Protein AF-A0AAV8SCB6-F1 (afdb_monomer)

Mean predicted aligned error: 8.66 Å

Sequence (128 aa):
MSLCNEINQLGDLSSSSPEREAWEVFGRIDALINNAGCENPLDLSEEEWNNVLRTNLTRSSLVSKYVCTRVINAKIGRSVNNISSISSLNRGQLPGGVTYASSKVGLNTMTKVIISFDMILYQFNCFD

InterPro domains:
  IPR002347 Short-chain dehydrogenase/reductase SDR [PF00106] (22-113)
  IPR002347 Short-chain dehydrogenase/reductase SDR [PR00080] (27-38)
  IPR002347 Short-chain dehydrogenase/reductase SDR [PR00080] (78-86)
  IPR002347 Short-chain dehydrogenase/reductase SDR [PR00080] (100-119)
  IPR002347 Short-chain dehydrogenase/reductase SDR [PR00081] (27-38)
  IPR002347 Short-chain dehydrogenase/reductase SDR [PR00081] (72-88)
  IPR002347 Short-chain dehydrogenase/reductase SDR [PR00081] (100-119)
  IPR036291 NAD(P)-binding domain superfamily [SSF51735] (20-113)

pLDDT: mean 73.49, std 14.09, range [26.36, 91.06]

Secondary structure (DSSP, 8-state):
---EE-GGGS--TTSS-HHHHHHHHH-S-SEEEE-------SS--HHHHHHHHIIIIIHHHHHHHHHHHHHHHHT---EEEE---GGGSTT---TT-HHHHHHHHHHHHHHHHS--HHHHTTT-EEE-

Organism: NCBI:txid1862640

Structure (mmCIF, N/CA/C/O backbone):
data_AF-A0AAV8SCB6-F1
#
_entry.id   AF-A0AAV8SCB6-F1
#
loop_
_atom_site.group_PDB
_atom_site.id
_atom_site.type_symbol
_atom_site.label_atom_id
_atom_site.label_alt_id
_atom_site.label_comp_id
_atom_site.label_asym_id
_atom_site.label_entity_id
_atom_site.label_seq_id
_atom_site.pdbx_PDB_ins_code
_atom_site.Cartn_x
_atom_site.Cartn_y
_atom_site.Cartn_z
_atom_site.occupancy
_atom_site.B_iso_or_equiv
_atom_site.auth_seq_id
_atom_site.auth_comp_id
_atom_site.auth_asym_id
_atom_site.auth_atom_id
_atom_site.pdbx_PDB_model_num
ATOM 1 N N . MET A 1 1 ? -20.466 -14.422 8.457 1.00 26.36 1 MET A N 1
ATOM 2 C CA . MET A 1 1 ? -20.225 -14.495 7.001 1.00 26.36 1 MET A CA 1
ATOM 3 C C . MET A 1 1 ? -19.575 -13.177 6.610 1.00 26.36 1 MET A C 1
ATOM 5 O O . MET A 1 1 ? -20.270 -12.182 6.483 1.00 26.36 1 MET A O 1
ATOM 9 N N . SER A 1 2 ? -18.241 -13.135 6.636 1.00 30.27 2 SER A N 1
ATOM 10 C CA . SER A 1 2 ? -17.447 -11.916 6.430 1.00 30.27 2 SER A CA 1
ATOM 11 C C . SER A 1 2 ? -17.401 -11.609 4.936 1.00 30.27 2 SER A C 1
ATOM 13 O O . SER A 1 2 ? -16.885 -12.433 4.184 1.00 30.27 2 SER A O 1
ATOM 15 N N . LEU A 1 3 ? -17.945 -10.469 4.503 1.00 33.50 3 LEU A N 1
ATOM 16 C CA . LE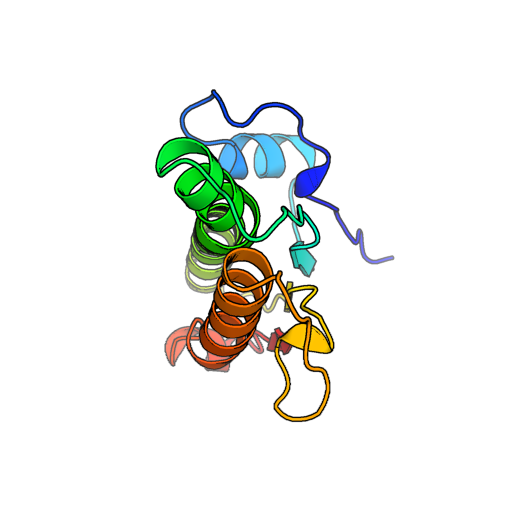U A 1 3 ? -17.688 -9.956 3.156 1.00 33.50 3 LEU A CA 1
ATOM 17 C C . LEU A 1 3 ? -16.201 -9.560 3.089 1.00 33.50 3 LEU A C 1
ATOM 19 O O . LEU A 1 3 ? -15.808 -8.499 3.572 1.00 33.50 3 LEU A O 1
ATOM 23 N N . CYS A 1 4 ? -15.359 -10.433 2.535 1.00 38.62 4 CYS A N 1
ATOM 24 C CA . CYS A 1 4 ? -14.058 -10.030 2.009 1.00 38.62 4 CYS A CA 1
ATOM 25 C C . CYS A 1 4 ? -14.328 -9.244 0.722 1.00 38.62 4 CYS A C 1
ATOM 27 O O . CYS A 1 4 ? -14.630 -9.848 -0.302 1.00 38.62 4 CYS A O 1
ATOM 29 N N . ASN A 1 5 ? -14.279 -7.913 0.781 1.00 44.47 5 ASN A N 1
ATOM 30 C CA . ASN A 1 5 ? -14.539 -7.074 -0.387 1.00 44.47 5 ASN A CA 1
ATOM 31 C C . ASN A 1 5 ? -13.219 -6.650 -1.033 1.00 44.47 5 ASN A C 1
ATOM 33 O O . ASN A 1 5 ? -12.404 -5.949 -0.431 1.00 44.47 5 ASN A O 1
ATOM 37 N N . GLU A 1 6 ? -13.014 -7.073 -2.279 1.00 44.78 6 GLU A N 1
ATOM 38 C CA . GLU A 1 6 ? -11.914 -6.620 -3.125 1.00 44.78 6 GLU A CA 1
ATOM 39 C C . GLU A 1 6 ? -12.232 -5.222 -3.674 1.00 44.78 6 GLU A C 1
ATOM 41 O O .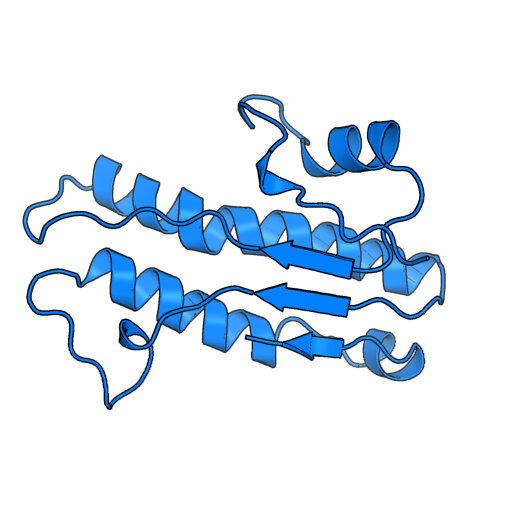 GLU A 1 6 ? -12.879 -5.069 -4.707 1.00 44.78 6 GLU A O 1
ATOM 46 N N . ILE A 1 7 ? -11.756 -4.173 -2.999 1.00 49.00 7 ILE A N 1
ATOM 47 C CA . ILE A 1 7 ? -11.962 -2.777 -3.440 1.00 49.00 7 ILE A CA 1
ATOM 48 C C . ILE A 1 7 ? -11.290 -2.496 -4.801 1.00 49.00 7 ILE A C 1
ATOM 50 O O . ILE A 1 7 ? -11.670 -1.572 -5.511 1.00 49.00 7 ILE A O 1
ATOM 54 N N . ASN A 1 8 ? -10.339 -3.336 -5.219 1.00 48.19 8 ASN A N 1
ATOM 55 C CA . ASN A 1 8 ? -9.611 -3.185 -6.480 1.00 48.19 8 ASN A CA 1
ATOM 56 C C . ASN A 1 8 ? -10.405 -3.590 -7.740 1.00 48.19 8 ASN A C 1
ATOM 58 O O . ASN A 1 8 ? -9.895 -3.395 -8.840 1.00 48.19 8 ASN A O 1
ATOM 62 N N . GLN A 1 9 ? -11.626 -4.131 -7.606 1.00 39.19 9 GLN A N 1
ATOM 63 C CA . GLN A 1 9 ? -12.521 -4.393 -8.748 1.00 39.19 9 GLN A CA 1
ATOM 64 C C . GLN A 1 9 ? -13.396 -3.188 -9.130 1.00 39.19 9 GLN A C 1
ATOM 66 O O . GLN A 1 9 ? -14.093 -3.232 -10.144 1.00 39.19 9 GLN A O 1
ATOM 71 N N . LEU A 1 10 ? -13.357 -2.098 -8.357 1.00 43.25 10 LEU A N 1
ATOM 72 C CA . LEU A 1 10 ? -13.993 -0.843 -8.747 1.00 43.25 10 LEU A CA 1
ATOM 73 C C . LEU A 1 10 ? -13.090 -0.157 -9.770 1.00 43.25 10 LEU A C 1
ATOM 75 O O . LEU A 1 10 ? -12.078 0.464 -9.443 1.00 43.25 10 LEU A O 1
ATOM 79 N N . GLY A 1 11 ? -13.418 -0.421 -11.032 1.00 37.31 11 GLY A N 1
ATOM 80 C CA . GLY A 1 11 ? -12.720 0.073 -12.204 1.00 37.31 11 GLY A CA 1
ATOM 81 C C . GLY A 1 11 ? -12.589 1.595 -12.221 1.00 37.31 11 GLY A C 1
ATOM 82 O O . GLY A 1 11 ? -13.462 2.319 -11.766 1.00 37.31 11 GLY A O 1
ATOM 83 N N . ASP A 1 12 ? -11.462 2.027 -12.781 1.00 43.12 12 ASP A N 1
ATOM 84 C CA . ASP A 1 12 ? -11.096 3.401 -13.126 1.00 43.12 12 ASP A CA 1
ATOM 85 C C . ASP A 1 12 ? -11.196 4.461 -12.008 1.00 43.12 12 ASP A C 1
ATOM 87 O O . ASP A 1 12 ? -12.120 5.261 -11.934 1.00 43.12 12 ASP A O 1
ATOM 91 N N . LEU A 1 13 ? -10.149 4.544 -11.175 1.00 47.53 13 LEU A N 1
ATOM 92 C CA . LEU A 1 13 ? -9.955 5.624 -10.190 1.00 47.53 13 LEU A CA 1
ATOM 93 C C . LEU A 1 13 ? -9.580 6.983 -10.829 1.00 47.53 13 LEU A C 1
ATOM 95 O O . LEU A 1 13 ? -8.773 7.728 -10.271 1.00 47.53 13 LEU A O 1
ATOM 99 N N . SER A 1 14 ? -10.101 7.292 -12.017 1.00 46.50 14 SER A N 1
ATOM 100 C CA . SER A 1 14 ? -10.041 8.636 -12.599 1.00 46.50 14 SER A CA 1
ATOM 101 C C . SER A 1 14 ? -10.981 9.612 -11.866 1.00 46.50 14 SER A C 1
ATOM 103 O O . SER A 1 14 ? -10.824 10.829 -11.996 1.00 46.50 14 SER A O 1
ATOM 105 N N . SER A 1 15 ? -11.902 9.105 -11.029 1.00 50.59 15 SER A N 1
ATOM 106 C CA . SER A 1 15 ? -12.677 9.897 -10.071 1.00 50.59 15 SER A CA 1
ATOM 107 C C . SER A 1 15 ? -11.842 10.250 -8.830 1.00 50.59 15 SER A C 1
ATOM 109 O O . SER A 1 15 ? -10.973 9.507 -8.378 1.00 50.59 15 SER A O 1
ATOM 111 N N . SER A 1 16 ? -12.074 11.431 -8.260 1.00 54.03 16 SER A N 1
ATOM 112 C CA . SER A 1 16 ? -11.243 12.026 -7.205 1.00 54.03 16 SER A CA 1
ATOM 113 C C . SER A 1 16 ? -11.357 11.368 -5.817 1.00 54.03 16 SER A C 1
ATOM 115 O O . SER A 1 16 ? -10.686 11.827 -4.890 1.00 54.03 16 SER A O 1
ATOM 117 N N . SER A 1 17 ? -12.187 10.328 -5.638 1.00 60.53 17 SER A N 1
ATOM 118 C CA . SER A 1 17 ? -12.379 9.656 -4.337 1.00 60.53 17 SER A CA 1
ATOM 119 C C . SER A 1 17 ? -12.995 8.244 -4.432 1.00 60.53 17 SER A C 1
ATOM 121 O O . SER A 1 17 ? -14.088 8.006 -3.906 1.00 60.53 17 SER A O 1
ATOM 123 N N . PRO A 1 18 ? -12.334 7.280 -5.076 1.00 60.72 18 PRO A N 1
ATOM 124 C CA . PRO A 1 18 ? -12.878 5.935 -5.282 1.00 60.72 18 PRO A CA 1
ATOM 125 C C . PRO A 1 18 ? -13.079 5.120 -3.997 1.00 60.72 18 PRO A C 1
ATOM 127 O O . PRO A 1 18 ? -13.937 4.243 -3.920 1.00 60.72 18 PRO A O 1
ATOM 130 N N . GLU A 1 19 ? -12.328 5.426 -2.940 1.00 63.31 19 GLU A N 1
ATOM 131 C CA . GLU A 1 19 ? -12.533 4.849 -1.615 1.00 63.31 19 GLU A CA 1
ATOM 132 C C . GLU A 1 19 ? -13.898 5.222 -1.009 1.00 63.31 19 GLU A C 1
ATOM 134 O O . GLU A 1 19 ? -14.433 4.471 -0.189 1.00 63.31 19 GLU A O 1
ATOM 139 N N . ARG A 1 20 ? -14.484 6.362 -1.414 1.00 65.75 20 ARG A N 1
ATOM 140 C CA . ARG A 1 20 ? -15.850 6.739 -1.023 1.00 65.75 20 ARG A CA 1
ATOM 141 C C . ARG A 1 20 ? -16.885 5.934 -1.791 1.00 65.75 20 ARG A C 1
ATOM 143 O O . ARG A 1 20 ? -17.781 5.393 -1.154 1.00 65.75 20 ARG A O 1
ATOM 150 N N . GLU A 1 21 ? -16.732 5.819 -3.107 1.00 67.69 21 GLU A N 1
ATOM 151 C CA . GLU A 1 21 ? -17.638 5.031 -3.955 1.00 67.69 21 GLU A CA 1
ATOM 152 C C . GLU A 1 21 ? -17.679 3.567 -3.500 1.00 67.69 21 GLU A C 1
ATOM 154 O O . GLU A 1 21 ? -18.751 2.994 -3.319 1.00 67.69 21 GLU A O 1
ATOM 159 N N . ALA A 1 22 ? -16.518 2.985 -3.179 1.00 64.31 22 ALA A N 1
ATOM 160 C CA . ALA A 1 22 ? -16.444 1.642 -2.614 1.00 64.31 22 ALA A CA 1
ATOM 161 C C . ALA A 1 22 ? -17.276 1.488 -1.338 1.00 64.31 22 ALA A C 1
ATOM 163 O O . ALA A 1 22 ? -17.946 0.479 -1.135 1.00 64.31 22 ALA A O 1
ATOM 164 N N . TRP A 1 23 ? -17.263 2.495 -0.473 1.00 65.25 23 TRP A N 1
ATOM 165 C CA . TRP A 1 23 ? -18.041 2.467 0.757 1.00 65.25 23 TRP A CA 1
ATOM 166 C C . TRP A 1 23 ? -19.544 2.626 0.510 1.00 65.25 23 TRP A C 1
ATOM 168 O O . TRP A 1 23 ? -20.343 2.011 1.212 1.00 65.25 23 TRP A O 1
ATOM 178 N N . GLU A 1 24 ? -19.942 3.435 -0.470 1.00 68.62 24 GLU A N 1
ATOM 179 C CA . GLU A 1 24 ? -21.349 3.571 -0.863 1.00 68.62 24 GLU A CA 1
ATOM 180 C C . GLU A 1 24 ? -21.911 2.249 -1.394 1.00 68.62 24 GLU A C 1
ATOM 182 O O . GLU A 1 24 ? -23.041 1.889 -1.070 1.00 68.62 24 GLU A O 1
ATOM 187 N N . VAL A 1 25 ? -21.096 1.490 -2.129 1.00 67.62 25 VAL A N 1
ATOM 188 C CA . VAL A 1 25 ? -21.478 0.183 -2.677 1.00 67.62 25 VAL A CA 1
ATOM 189 C C . VAL A 1 25 ? -21.471 -0.912 -1.609 1.00 67.62 25 VAL A C 1
ATOM 191 O O . VAL A 1 25 ? -22.422 -1.683 -1.495 1.00 67.62 25 VAL A O 1
ATOM 194 N N . PHE A 1 26 ? -20.398 -1.007 -0.822 1.00 64.62 26 PHE A N 1
ATOM 195 C CA . PHE A 1 26 ? -20.177 -2.142 0.078 1.00 64.62 26 PHE A CA 1
ATOM 196 C C . PHE A 1 26 ? -20.682 -1.916 1.507 1.00 64.62 26 PHE A C 1
ATOM 198 O O . PHE A 1 26 ? -20.771 -2.866 2.289 1.00 64.62 26 PHE A O 1
ATOM 205 N N . GLY A 1 27 ? -21.008 -0.678 1.880 1.00 71.38 27 GLY A N 1
ATOM 206 C CA . GLY A 1 27 ? -21.403 -0.331 3.237 1.00 71.38 27 GLY A CA 1
ATOM 207 C C . GLY A 1 27 ? -20.282 -0.638 4.229 1.00 71.38 27 GLY A C 1
ATOM 208 O O . GLY A 1 27 ? -19.219 -0.029 4.195 1.00 71.38 27 GLY A O 1
ATOM 209 N N . ARG A 1 28 ? -20.507 -1.580 5.149 1.00 71.81 28 ARG A N 1
ATOM 210 C CA . ARG A 1 28 ? -19.521 -1.942 6.178 1.00 71.81 28 ARG A CA 1
ATOM 211 C C . ARG A 1 28 ? -18.410 -2.817 5.591 1.00 71.81 28 ARG A C 1
ATOM 213 O O . ARG A 1 28 ? -18.647 -3.965 5.238 1.00 71.81 28 ARG A O 1
ATOM 220 N N . ILE A 1 29 ? -17.182 -2.304 5.594 1.00 70.06 29 ILE A N 1
ATOM 221 C CA . ILE A 1 29 ? -15.978 -3.074 5.246 1.00 70.06 29 ILE A CA 1
ATOM 222 C C . ILE A 1 29 ? -15.344 -3.617 6.526 1.00 70.06 29 ILE A C 1
ATOM 224 O O . ILE A 1 29 ? -15.003 -2.841 7.418 1.00 70.06 29 ILE A O 1
ATOM 228 N N . ASP A 1 30 ? -15.201 -4.936 6.622 1.00 71.06 30 ASP A N 1
ATOM 229 C CA . ASP A 1 30 ? -14.564 -5.615 7.762 1.00 71.06 30 ASP A CA 1
ATOM 230 C C . ASP A 1 30 ? -13.089 -5.938 7.506 1.00 71.06 30 ASP A C 1
ATOM 232 O O . ASP A 1 30 ? -12.266 -5.872 8.422 1.00 71.06 30 ASP A O 1
ATOM 236 N N . ALA A 1 31 ? -12.758 -6.215 6.247 1.00 73.50 31 ALA A N 1
ATOM 237 C CA . ALA A 1 31 ? -11.412 -6.498 5.781 1.00 73.50 31 ALA A CA 1
ATOM 238 C C . ALA A 1 31 ? -11.158 -5.792 4.443 1.00 73.50 31 ALA A C 1
ATOM 240 O O . ALA A 1 31 ? -12.017 -5.805 3.560 1.00 73.50 31 ALA A O 1
ATOM 241 N N . LEU A 1 32 ? 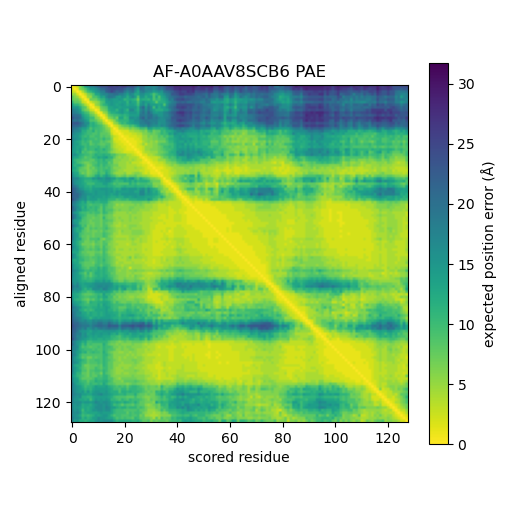-9.976 -5.195 4.297 1.00 77.75 32 LEU A N 1
ATOM 242 C CA . LEU A 1 32 ? -9.453 -4.662 3.037 1.00 77.75 32 LEU A CA 1
ATOM 243 C C . LEU A 1 32 ? -8.375 -5.602 2.49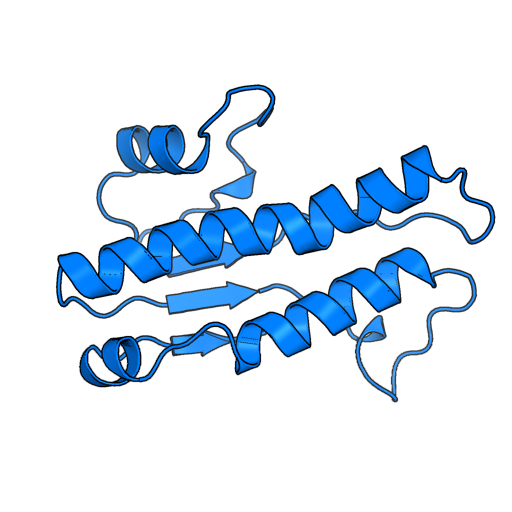9 1.00 77.75 32 LEU A C 1
ATOM 245 O O . LEU A 1 32 ? -7.483 -5.987 3.249 1.00 77.75 32 LEU A O 1
ATOM 249 N N . ILE A 1 33 ? -8.411 -5.896 1.199 1.00 79.12 33 ILE A N 1
ATOM 250 C CA . ILE A 1 33 ? -7.352 -6.639 0.506 1.00 79.12 33 ILE A CA 1
ATOM 251 C C . ILE A 1 33 ? -6.769 -5.764 -0.615 1.00 79.12 33 ILE A C 1
ATOM 253 O O . ILE A 1 33 ? -7.419 -5.523 -1.635 1.00 79.12 33 ILE A O 1
ATOM 257 N N . ASN A 1 34 ? -5.532 -5.293 -0.439 1.00 80.56 34 ASN A N 1
ATOM 258 C CA . ASN A 1 34 ? -4.772 -4.569 -1.458 1.00 80.56 34 ASN A CA 1
ATOM 259 C C . ASN A 1 34 ? -4.000 -5.571 -2.328 1.00 80.56 34 ASN A C 1
ATOM 261 O O . ASN A 1 34 ? -2.906 -5.994 -1.969 1.00 80.56 34 ASN A O 1
ATOM 265 N N . ASN A 1 35 ? -4.583 -5.960 -3.463 1.00 78.00 35 ASN A N 1
ATOM 266 C CA . ASN A 1 35 ? -4.024 -6.957 -4.386 1.00 78.00 35 ASN A CA 1
ATOM 267 C C . ASN A 1 35 ? -3.660 -6.392 -5.772 1.00 78.00 35 ASN A C 1
ATOM 269 O O . ASN A 1 35 ? -3.031 -7.080 -6.570 1.00 78.00 35 ASN A O 1
ATOM 273 N N . ALA A 1 36 ? -4.034 -5.147 -6.084 1.00 67.38 36 ALA A N 1
ATOM 274 C CA . ALA A 1 36 ? -3.690 -4.548 -7.370 1.00 67.38 36 ALA A CA 1
ATOM 275 C C . ALA A 1 36 ? -2.162 -4.455 -7.531 1.00 67.38 36 ALA A C 1
ATOM 277 O O . ALA A 1 36 ? -1.463 -3.870 -6.700 1.00 67.38 36 ALA A O 1
ATOM 278 N N . GLY A 1 37 ? -1.648 -5.062 -8.599 1.00 69.50 37 GLY A N 1
ATOM 279 C CA . GLY A 1 37 ? -0.225 -5.141 -8.879 1.00 69.50 37 GLY A CA 1
ATOM 280 C C . GLY A 1 37 ? 0.036 -5.240 -10.374 1.00 69.50 37 GLY A C 1
ATOM 281 O O . GLY A 1 37 ? -0.585 -6.057 -11.047 1.00 69.50 37 GLY A O 1
ATOM 282 N N . CYS A 1 38 ? 0.965 -4.440 -10.882 1.00 77.69 38 CYS A N 1
ATOM 283 C CA . CYS A 1 38 ? 1.572 -4.653 -12.189 1.00 77.69 38 CYS A CA 1
ATOM 284 C C . CYS A 1 38 ? 3.091 -4.756 -12.055 1.00 77.69 38 CYS A C 1
ATOM 286 O O . CYS A 1 38 ? 3.707 -4.072 -11.231 1.00 77.69 38 CYS A O 1
ATOM 288 N N . GLU A 1 39 ? 3.679 -5.638 -12.854 1.00 76.88 39 GLU A N 1
ATOM 289 C CA . GLU A 1 39 ? 5.119 -5.736 -13.067 1.00 76.88 39 GLU A CA 1
ATOM 290 C C . GLU A 1 39 ? 5.478 -5.118 -14.417 1.00 76.88 39 GLU A C 1
ATOM 292 O O . GLU A 1 39 ? 4.631 -5.027 -15.301 1.00 76.88 39 GLU A O 1
ATOM 297 N N . ASN A 1 40 ? 6.723 -4.676 -14.556 1.00 74.25 40 ASN A N 1
ATOM 298 C CA . ASN A 1 40 ? 7.232 -4.055 -15.771 1.00 74.25 40 ASN A CA 1
ATOM 299 C C . ASN A 1 40 ? 8.735 -4.365 -15.929 1.00 74.25 40 ASN A C 1
ATOM 301 O O . ASN A 1 40 ? 9.393 -4.658 -14.922 1.00 74.25 40 ASN A O 1
ATOM 305 N N . PRO A 1 41 ? 9.272 -4.327 -17.167 1.00 74.94 41 PRO A N 1
ATOM 306 C CA . PRO A 1 41 ? 10.685 -4.593 -17.456 1.00 74.94 41 PRO A CA 1
ATOM 307 C C . PRO A 1 41 ? 11.627 -3.521 -16.873 1.00 74.94 41 PRO A C 1
ATOM 309 O O . PRO A 1 41 ? 11.178 -2.547 -16.283 1.00 74.94 41 PRO A O 1
ATOM 312 N N . LEU A 1 42 ? 12.945 -3.706 -17.024 1.00 73.38 42 LEU A N 1
ATOM 313 C CA . LEU A 1 42 ? 13.967 -2.793 -16.480 1.00 73.38 42 LEU A CA 1
ATOM 314 C C . LEU A 1 42 ? 13.998 -1.430 -17.190 1.00 73.38 42 LEU A C 1
ATOM 316 O O . LEU A 1 42 ? 14.261 -0.412 -16.554 1.00 73.38 42 LEU A O 1
ATOM 320 N N . ASP A 1 43 ? 13.783 -1.429 -18.503 1.00 82.12 43 ASP A N 1
ATOM 321 C CA . ASP A 1 43 ? 13.837 -0.228 -19.332 1.00 82.12 43 ASP A CA 1
ATOM 322 C C . ASP A 1 43 ? 12.458 0.433 -19.336 1.00 82.12 43 ASP A C 1
ATOM 324 O O . ASP A 1 43 ? 11.574 0.047 -20.101 1.00 82.12 43 ASP A O 1
ATOM 328 N N . LEU A 1 44 ? 12.251 1.348 -18.388 1.00 82.38 44 LEU A N 1
ATOM 329 C CA . LEU A 1 44 ? 11.000 2.079 -18.224 1.00 82.38 44 LEU A CA 1
ATOM 330 C C . LEU A 1 44 ? 11.230 3.559 -18.424 1.00 82.38 44 LEU A C 1
ATOM 332 O O . LEU A 1 44 ? 12.168 4.146 -17.878 1.00 82.38 44 LEU A O 1
ATOM 336 N N . SER A 1 45 ? 10.288 4.179 -19.121 1.00 89.81 45 SER A N 1
ATOM 337 C CA . SER A 1 45 ? 10.109 5.617 -19.027 1.00 89.81 45 SER A CA 1
ATOM 338 C C . SER A 1 45 ? 9.766 6.022 -17.588 1.00 89.81 45 SER A C 1
ATOM 340 O O . SER A 1 45 ? 9.228 5.247 -16.790 1.00 89.81 45 SER A O 1
ATOM 342 N N . GLU A 1 46 ? 10.031 7.283 -17.252 1.00 91.06 46 GLU A N 1
ATOM 343 C CA . GLU A 1 46 ? 9.633 7.849 -15.960 1.00 91.06 46 GLU A CA 1
ATOM 344 C C . GLU A 1 46 ? 8.113 7.741 -15.733 1.00 91.06 46 GLU A C 1
ATOM 346 O O . GLU A 1 46 ? 7.649 7.517 -14.613 1.00 91.06 46 GLU A O 1
ATOM 351 N N . GLU A 1 47 ? 7.320 7.844 -16.800 1.00 89.81 47 GLU A N 1
ATOM 352 C CA . GLU A 1 47 ? 5.869 7.688 -16.741 1.00 89.81 47 GLU A CA 1
ATOM 353 C C . GLU A 1 47 ? 5.458 6.262 -16.350 1.00 89.81 47 GLU A C 1
ATOM 355 O O . GLU A 1 47 ? 4.634 6.081 -15.449 1.00 89.81 47 GLU A O 1
ATOM 360 N N . GLU A 1 48 ? 6.057 5.245 -16.971 1.00 87.06 48 GLU A N 1
ATOM 361 C CA . GLU A 1 48 ? 5.792 3.839 -16.652 1.00 87.06 48 GLU A CA 1
ATOM 362 C C . GLU A 1 48 ? 6.260 3.486 -15.242 1.00 87.06 48 GLU A C 1
ATOM 364 O O . GLU A 1 48 ? 5.537 2.808 -14.505 1.00 87.06 48 GLU A O 1
ATOM 369 N N . TRP A 1 49 ? 7.423 4.001 -14.831 1.00 89.50 49 TRP A N 1
ATOM 370 C CA . TRP A 1 49 ? 7.914 3.885 -13.460 1.00 89.50 49 TRP A CA 1
ATOM 371 C C . TRP A 1 49 ? 6.882 4.417 -12.459 1.00 89.50 49 TRP A C 1
ATOM 373 O O . TRP A 1 49 ? 6.468 3.721 -11.523 1.00 89.50 49 TRP A O 1
ATOM 383 N N . ASN A 1 50 ? 6.415 5.645 -12.694 1.00 89.75 50 ASN A N 1
ATOM 384 C CA . ASN A 1 50 ? 5.409 6.288 -11.863 1.00 89.75 50 ASN A CA 1
ATOM 385 C C . ASN A 1 50 ? 4.082 5.528 -11.891 1.00 89.75 50 ASN A C 1
ATOM 387 O O . ASN A 1 50 ? 3.412 5.449 -10.864 1.00 89.75 50 ASN A O 1
ATOM 391 N N . ASN A 1 51 ? 3.706 4.921 -13.017 1.00 85.88 51 ASN A N 1
ATOM 392 C CA . ASN A 1 51 ? 2.491 4.124 -13.116 1.00 85.88 51 ASN A CA 1
ATOM 393 C C . ASN A 1 51 ? 2.544 2.851 -12.253 1.00 85.88 51 ASN A C 1
ATOM 395 O O . ASN A 1 51 ? 1.561 2.544 -11.572 1.00 85.88 51 ASN A O 1
ATOM 399 N N . VAL A 1 52 ? 3.681 2.145 -12.219 1.00 86.94 52 VAL A N 1
ATOM 400 C CA . VAL A 1 52 ? 3.859 0.964 -11.353 1.00 86.94 52 VAL A CA 1
ATOM 401 C C . VAL A 1 52 ? 3.795 1.351 -9.881 1.00 86.94 52 VAL A C 1
ATOM 403 O O . VAL A 1 52 ? 3.050 0.739 -9.115 1.00 86.94 52 VAL A O 1
ATOM 406 N N . LEU A 1 53 ? 4.521 2.395 -9.470 1.00 89.00 53 LEU A N 1
ATOM 407 C CA . LEU A 1 53 ? 4.469 2.873 -8.085 1.00 89.00 53 LEU A CA 1
ATOM 408 C C . LEU A 1 53 ? 3.069 3.357 -7.704 1.00 89.00 53 LEU A C 1
ATOM 410 O O . LEU A 1 53 ? 2.566 3.017 -6.631 1.00 89.00 53 LEU A O 1
ATOM 414 N N . ARG A 1 54 ? 2.415 4.105 -8.596 1.00 86.62 54 ARG A N 1
ATOM 415 C CA . ARG A 1 54 ? 1.053 4.595 -8.392 1.00 86.62 54 ARG A CA 1
ATOM 416 C C . ARG A 1 54 ? 0.079 3.442 -8.183 1.00 86.62 54 ARG A C 1
ATOM 418 O O . ARG A 1 54 ? -0.744 3.500 -7.270 1.00 86.62 54 ARG A O 1
ATOM 425 N N . THR A 1 55 ? 0.192 2.400 -9.002 1.00 83.19 55 THR A N 1
ATOM 426 C CA . THR A 1 55 ? -0.691 1.232 -8.955 1.00 83.19 55 THR A CA 1
ATOM 427 C C . THR A 1 55 ? -0.448 0.390 -7.715 1.00 83.19 55 THR A C 1
ATOM 429 O O . THR A 1 55 ? -1.380 0.132 -6.959 1.00 83.19 55 THR A O 1
ATOM 432 N N . ASN A 1 56 ? 0.802 0.008 -7.476 1.00 85.44 56 ASN A N 1
ATOM 433 C CA . ASN A 1 56 ? 1.130 -0.990 -6.468 1.00 85.44 56 ASN A CA 1
ATOM 434 C C . ASN A 1 56 ? 1.189 -0.378 -5.063 1.00 85.44 56 ASN A C 1
ATOM 436 O O . ASN A 1 56 ? 0.745 -0.999 -4.100 1.00 85.44 56 ASN A O 1
ATOM 440 N N . LEU A 1 57 ? 1.722 0.840 -4.929 1.00 86.56 57 LEU A N 1
ATOM 441 C CA . LEU A 1 57 ? 2.004 1.463 -3.635 1.00 86.56 57 LEU A CA 1
ATOM 442 C C . LEU A 1 57 ? 1.049 2.617 -3.319 1.00 86.56 57 LEU A C 1
ATOM 444 O O . LEU A 1 57 ? 0.395 2.601 -2.276 1.00 86.56 57 LEU A O 1
ATOM 448 N N . THR A 1 58 ? 0.947 3.619 -4.197 1.00 86.94 58 THR A N 1
ATOM 449 C CA . THR A 1 58 ? 0.177 4.839 -3.896 1.00 86.94 58 THR A CA 1
ATOM 450 C C . THR A 1 58 ? -1.304 4.540 -3.697 1.00 86.94 58 THR A C 1
ATOM 452 O O . THR A 1 58 ? -1.877 4.971 -2.699 1.00 86.94 58 THR A O 1
ATOM 455 N N . ARG A 1 59 ? -1.923 3.766 -4.597 1.00 83.56 59 ARG A N 1
ATOM 456 C CA . ARG A 1 59 ? -3.333 3.365 -4.470 1.00 83.56 59 ARG A CA 1
ATOM 457 C C . ARG A 1 59 ? -3.594 2.607 -3.171 1.00 83.56 59 ARG A C 1
ATOM 459 O O . ARG A 1 59 ? -4.476 2.996 -2.410 1.00 83.56 59 ARG A O 1
ATOM 466 N N . SER A 1 60 ? -2.775 1.601 -2.873 1.00 84.38 60 SER A N 1
ATOM 467 C CA . SER A 1 60 ? -2.869 0.819 -1.636 1.00 84.38 60 SER A CA 1
ATOM 468 C C . SER A 1 60 ? -2.769 1.701 -0.384 1.00 84.38 60 SER A C 1
ATOM 470 O O . SER A 1 60 ? -3.523 1.510 0.572 1.00 84.38 60 SER A O 1
ATOM 472 N N . SER A 1 61 ? -1.893 2.711 -0.397 1.00 85.19 61 SER A N 1
ATOM 473 C CA . SER A 1 61 ? -1.752 3.684 0.695 1.00 85.19 61 SER A CA 1
ATOM 474 C C . SER A 1 61 ? -2.998 4.552 0.876 1.00 85.19 61 SER A C 1
ATOM 476 O O . SER A 1 61 ? -3.485 4.709 1.997 1.00 85.19 61 SER A O 1
ATOM 478 N N . LEU A 1 62 ? -3.567 5.070 -0.217 1.00 83.75 62 LEU A N 1
ATOM 479 C CA . LEU A 1 62 ? -4.764 5.916 -0.177 1.00 83.75 62 LEU A CA 1
ATOM 480 C C . LEU A 1 62 ? -5.985 5.164 0.366 1.00 83.75 62 LEU A C 1
ATOM 482 O O . LEU A 1 62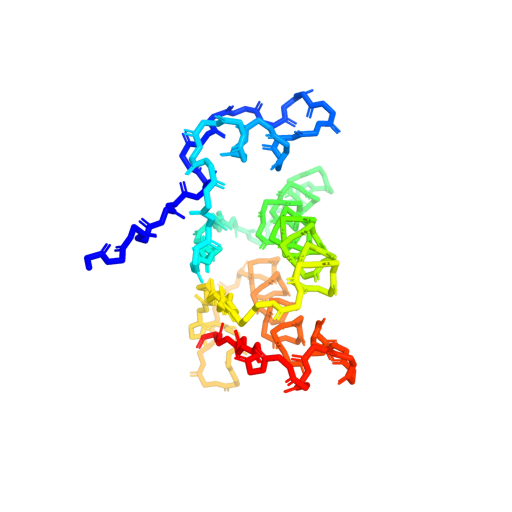 ? -6.650 5.652 1.284 1.00 83.75 62 LEU A O 1
ATOM 486 N N . VAL A 1 63 ? -6.234 3.950 -0.134 1.00 79.94 63 VAL A N 1
ATOM 487 C CA . VAL A 1 63 ? -7.355 3.120 0.331 1.00 79.94 63 VAL A CA 1
ATOM 488 C C . VAL A 1 63 ? -7.164 2.739 1.802 1.00 79.94 63 VAL A C 1
ATOM 490 O O . VAL A 1 63 ? -8.086 2.878 2.610 1.00 79.94 63 VAL A O 1
ATOM 493 N N . SER A 1 64 ? -5.946 2.344 2.189 1.00 81.50 64 SER A N 1
ATOM 494 C CA . SER A 1 64 ? -5.639 1.996 3.580 1.00 81.50 64 SER A CA 1
ATOM 495 C C . SER A 1 64 ? -5.816 3.190 4.517 1.00 81.50 64 SER A C 1
ATOM 497 O O . SER A 1 64 ? -6.462 3.055 5.553 1.00 81.50 64 SER A O 1
ATOM 499 N N . LYS A 1 65 ? -5.343 4.388 4.139 1.00 81.62 65 LYS A N 1
ATOM 500 C CA . LYS A 1 65 ? -5.537 5.632 4.907 1.00 81.62 65 LYS A CA 1
ATOM 501 C C . LYS A 1 65 ? -7.014 5.897 5.190 1.00 81.62 65 LYS A C 1
ATOM 503 O O . LYS A 1 65 ? -7.366 6.297 6.303 1.00 81.62 65 LYS A O 1
ATOM 508 N N . TYR A 1 66 ? -7.882 5.679 4.207 1.00 80.12 66 TYR A N 1
ATOM 509 C CA . TYR A 1 66 ? -9.315 5.889 4.373 1.00 80.12 66 TYR A CA 1
ATOM 510 C C . TYR A 1 66 ? -9.935 4.885 5.351 1.00 80.12 66 TYR A C 1
ATOM 512 O O . TYR A 1 66 ? -10.625 5.290 6.293 1.00 80.12 66 TYR A O 1
ATOM 520 N N . VAL A 1 67 ? -9.640 3.589 5.188 1.00 78.12 67 VAL A N 1
ATOM 521 C CA . VAL A 1 67 ? -10.112 2.532 6.101 1.00 78.12 67 VAL A CA 1
ATOM 522 C C . VAL A 1 67 ? -9.628 2.793 7.528 1.00 78.12 67 VAL A C 1
ATOM 524 O O . VAL A 1 67 ? -10.439 2.797 8.456 1.00 78.12 67 VAL A O 1
ATOM 527 N N . CYS A 1 68 ? -8.343 3.101 7.691 1.00 79.38 68 CYS A N 1
ATOM 528 C CA . CYS A 1 68 ? -7.708 3.465 8.954 1.00 79.38 68 CYS A CA 1
ATOM 529 C C . CYS A 1 68 ? -8.394 4.662 9.637 1.00 79.38 68 CYS A C 1
ATOM 531 O O . CYS A 1 68 ? -8.760 4.597 10.811 1.00 79.38 68 CYS A O 1
ATOM 533 N N . THR A 1 69 ? -8.653 5.740 8.892 1.00 81.00 69 THR A N 1
ATOM 534 C CA . THR A 1 69 ? -9.362 6.928 9.407 1.00 81.00 69 THR A CA 1
ATOM 535 C C . THR A 1 69 ? -10.763 6.567 9.912 1.00 81.00 69 THR A C 1
ATOM 537 O O . THR A 1 69 ? -11.225 7.055 10.944 1.00 81.00 69 THR A O 1
ATOM 540 N N . ARG A 1 70 ? -11.457 5.668 9.207 1.00 76.62 70 ARG A N 1
ATOM 541 C CA . ARG A 1 70 ? -12.795 5.214 9.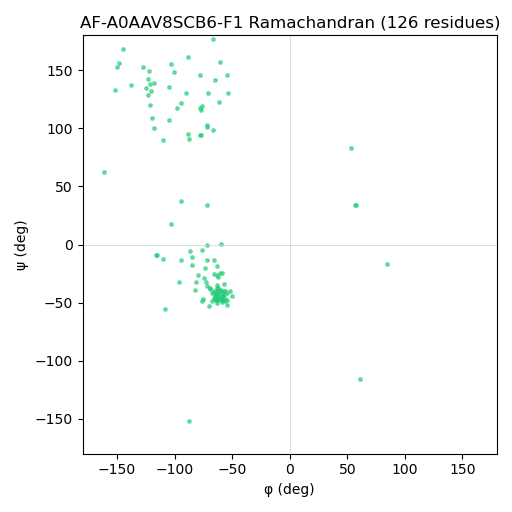597 1.00 76.62 70 ARG A CA 1
ATOM 542 C C . ARG A 1 70 ? -12.782 4.283 10.806 1.00 76.62 70 ARG A C 1
ATOM 544 O O . ARG A 1 70 ? -13.749 4.319 11.557 1.00 76.62 70 ARG A O 1
ATOM 551 N N . VAL A 1 71 ? -11.741 3.474 11.003 1.00 76.75 71 VAL A N 1
ATOM 552 C CA . VAL A 1 71 ? -11.567 2.647 12.215 1.00 76.75 71 VAL A CA 1
ATOM 553 C C . VAL A 1 71 ? -11.487 3.531 13.450 1.00 76.75 71 VAL A C 1
ATOM 555 O O . VAL A 1 71 ? -12.224 3.301 14.405 1.00 76.75 71 VAL A O 1
ATOM 558 N N . ILE A 1 72 ? -10.676 4.590 13.386 1.00 78.56 72 ILE A N 1
ATOM 559 C CA . ILE A 1 72 ? -10.542 5.565 14.475 1.00 78.56 72 ILE A CA 1
ATOM 560 C C . ILE A 1 72 ? -11.900 6.204 14.800 1.00 78.56 72 ILE A C 1
ATOM 562 O O . ILE A 1 72 ? -12.306 6.238 15.960 1.00 78.56 72 ILE A O 1
ATOM 566 N N . ASN A 1 73 ? -12.634 6.656 13.779 1.00 80.00 73 ASN A N 1
ATOM 567 C CA . ASN A 1 73 ? -13.926 7.321 13.980 1.00 80.00 73 ASN A CA 1
ATOM 568 C C . ASN A 1 73 ? -15.027 6.371 14.475 1.00 80.00 73 ASN A C 1
ATOM 570 O O . ASN A 1 73 ? -15.860 6.766 15.286 1.00 80.00 73 ASN A O 1
ATOM 574 N N . ALA A 1 74 ? -15.056 5.133 13.974 1.00 77.06 74 ALA A N 1
ATOM 575 C CA . ALA A 1 74 ? -16.096 4.160 14.299 1.00 77.06 74 ALA A CA 1
ATOM 576 C C . ALA A 1 74 ? -15.813 3.376 15.588 1.00 77.06 74 ALA A C 1
ATOM 578 O O . ALA A 1 74 ? -16.742 2.787 16.129 1.00 77.06 74 ALA A O 1
ATOM 579 N N . LYS A 1 75 ? -14.561 3.363 16.073 1.00 78.00 75 LYS A N 1
ATOM 580 C CA . LYS A 1 75 ? -14.113 2.602 17.253 1.00 78.00 75 LYS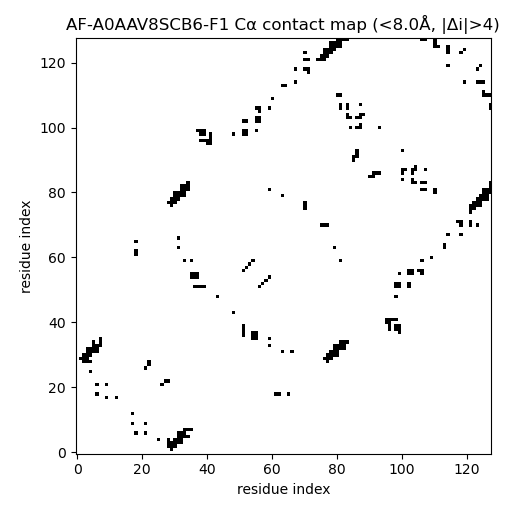 A CA 1
ATOM 581 C C . LYS A 1 75 ? -14.370 1.093 17.146 1.00 78.00 75 LYS A C 1
ATOM 583 O O . LYS A 1 75 ? -14.683 0.431 18.132 1.00 78.00 75 LYS A O 1
ATOM 588 N N . ILE A 1 76 ? -14.271 0.554 15.932 1.00 70.75 76 ILE A N 1
ATOM 589 C CA . ILE A 1 76 ? -14.528 -0.858 15.618 1.00 70.75 76 ILE A CA 1
ATOM 590 C C . ILE A 1 76 ? -13.300 -1.433 14.918 1.00 70.75 76 ILE A C 1
ATOM 592 O O . ILE A 1 76 ? -12.776 -0.816 13.988 1.00 70.75 76 ILE A O 1
ATOM 596 N N . GLY A 1 77 ? -12.879 -2.624 15.341 1.00 65.75 77 GLY A N 1
ATOM 597 C CA . GLY A 1 77 ? -11.759 -3.340 14.739 1.00 65.75 77 GLY A CA 1
ATOM 598 C C . GLY A 1 77 ? -12.009 -3.771 13.304 1.00 65.75 77 GLY A C 1
ATOM 599 O O . GLY A 1 77 ? -13.116 -4.162 12.933 1.00 65.75 77 GLY A O 1
ATOM 600 N N . ARG A 1 78 ? -10.955 -3.676 12.495 1.00 74.50 78 ARG A N 1
ATOM 601 C CA . ARG A 1 78 ? -10.914 -4.079 11.084 1.00 74.50 78 ARG A CA 1
ATOM 602 C C . ARG A 1 78 ? -9.542 -4.644 10.749 1.00 74.50 78 ARG A C 1
ATOM 604 O O . ARG A 1 78 ? -8.600 -4.478 11.523 1.00 74.50 78 ARG A O 1
ATOM 611 N N . SER A 1 79 ? -9.418 -5.268 9.586 1.00 73.56 79 SER A N 1
ATOM 612 C CA . SER A 1 79 ? -8.125 -5.706 9.067 1.00 73.56 79 SER A CA 1
ATOM 613 C C . SER A 1 79 ? -7.805 -5.117 7.696 1.00 73.56 79 SER A C 1
ATOM 615 O O . SER A 1 79 ? -8.692 -4.855 6.882 1.00 73.56 79 SER A O 1
ATOM 617 N N . VAL A 1 80 ? -6.515 -4.916 7.439 1.00 75.94 80 VAL A N 1
ATOM 618 C CA . VAL A 1 80 ? -5.962 -4.628 6.111 1.00 75.94 80 VAL A CA 1
ATOM 619 C C . VAL A 1 80 ? -4.961 -5.724 5.769 1.00 75.94 80 VAL A C 1
ATOM 621 O O . VAL A 1 80 ? -4.115 -6.073 6.586 1.00 75.94 80 VAL A O 1
ATOM 624 N N . ASN A 1 81 ? -5.062 -6.276 4.568 1.00 76.69 81 ASN A N 1
ATOM 625 C CA . ASN A 1 81 ? -4.131 -7.254 4.030 1.00 76.69 81 ASN A CA 1
ATOM 626 C C . ASN A 1 81 ? -3.533 -6.712 2.725 1.00 76.69 81 ASN A C 1
ATOM 628 O O . ASN A 1 81 ? -4.271 -6.398 1.791 1.00 76.69 81 ASN A O 1
ATOM 632 N N . ASN A 1 82 ? -2.213 -6.564 2.673 1.00 79.06 82 ASN A N 1
ATOM 633 C CA . ASN A 1 82 ? -1.469 -6.045 1.533 1.00 79.06 82 ASN A CA 1
ATOM 634 C C . ASN A 1 82 ? -0.762 -7.185 0.810 1.00 79.06 82 ASN A C 1
ATOM 636 O O . ASN A 1 82 ? 0.267 -7.654 1.269 1.00 79.06 82 ASN A O 1
ATOM 640 N N . ILE A 1 83 ? -1.240 -7.582 -0.367 1.00 79.12 83 ILE A N 1
ATOM 641 C CA . ILE A 1 83 ? -0.611 -8.667 -1.118 1.00 79.12 83 ILE A CA 1
ATOM 642 C C . ILE A 1 83 ? 0.729 -8.193 -1.690 1.00 79.12 83 ILE A C 1
ATOM 644 O O . ILE A 1 83 ? 0.805 -7.459 -2.689 1.00 79.12 83 ILE A O 1
ATOM 648 N N . SER A 1 84 ? 1.806 -8.616 -1.032 1.00 78.19 84 SER A N 1
ATOM 649 C CA . SER A 1 84 ? 3.175 -8.340 -1.449 1.00 78.19 84 SER A CA 1
ATOM 650 C C . SER A 1 84 ? 3.697 -9.397 -2.433 1.00 78.19 84 SER A C 1
ATOM 652 O O . SER A 1 84 ? 2.950 -9.950 -3.235 1.00 78.19 84 SER A O 1
ATOM 654 N N . SER A 1 85 ? 5.007 -9.623 -2.450 1.00 76.25 85 SER A N 1
ATOM 655 C CA . SER A 1 85 ? 5.691 -10.573 -3.315 1.00 76.25 85 SER A CA 1
ATOM 656 C C . SER A 1 85 ? 6.946 -11.098 -2.625 1.00 76.25 85 SER A C 1
ATOM 658 O O . SER A 1 85 ? 7.589 -10.392 -1.846 1.00 76.25 85 SER A O 1
ATOM 660 N N . ILE A 1 86 ? 7.370 -12.314 -2.980 1.00 79.25 86 ILE A N 1
ATOM 661 C CA . ILE A 1 86 ? 8.685 -12.838 -2.582 1.00 79.25 86 ILE A CA 1
ATOM 662 C C . ILE A 1 86 ? 9.830 -11.948 -3.080 1.00 79.25 86 ILE A C 1
ATOM 664 O O . ILE A 1 86 ? 10.890 -11.924 -2.461 1.00 79.25 86 ILE A O 1
ATOM 668 N N . SER A 1 87 ? 9.597 -11.187 -4.159 1.00 74.62 87 SER A N 1
ATOM 669 C CA . SER A 1 87 ? 10.542 -10.206 -4.705 1.00 74.62 87 SER A CA 1
ATOM 670 C C . SER A 1 87 ? 10.807 -9.028 -3.761 1.00 74.62 87 SER A C 1
ATOM 672 O O . SER A 1 87 ? 11.741 -8.264 -3.981 1.00 74.62 87 SER A O 1
ATOM 674 N N . SER A 1 88 ? 9.985 -8.866 -2.719 1.00 71.94 88 SER A N 1
ATOM 675 C CA . SER A 1 88 ? 10.172 -7.885 -1.642 1.00 71.94 88 SE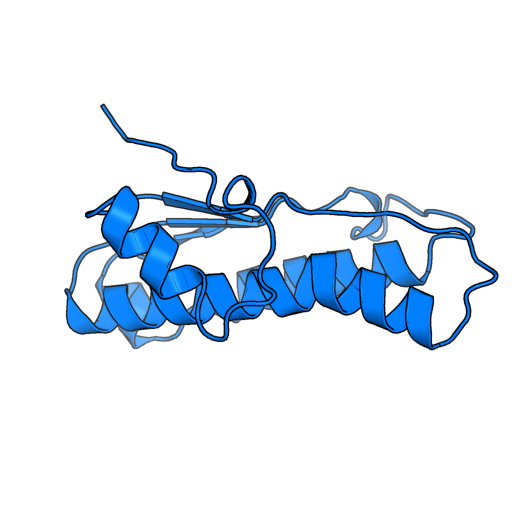R A CA 1
ATOM 676 C C . SER A 1 88 ? 11.085 -8.381 -0.528 1.00 71.94 88 SER A C 1
ATOM 678 O O . SER A 1 88 ? 11.416 -7.630 0.389 1.00 71.94 88 SER A O 1
ATOM 680 N N . LEU A 1 89 ? 11.422 -9.669 -0.536 1.00 77.19 89 LEU A N 1
ATOM 681 C CA . LEU A 1 89 ? 12.239 -10.294 0.488 1.00 77.19 89 LEU A CA 1
ATOM 682 C C . LEU A 1 89 ? 13.668 -10.420 -0.026 1.00 77.19 89 LEU A C 1
ATOM 684 O O . LEU A 1 89 ? 13.895 -10.741 -1.188 1.00 77.19 89 LEU A O 1
ATOM 688 N N . ASN A 1 90 ? 14.644 -10.337 0.879 1.00 67.12 90 ASN A N 1
ATOM 689 C CA . ASN A 1 90 ? 16.066 -10.562 0.571 1.00 67.12 90 ASN A CA 1
ATOM 690 C C . ASN A 1 90 ? 16.384 -11.972 0.017 1.00 67.12 90 ASN A C 1
ATOM 692 O O . ASN A 1 90 ? 17.544 -12.289 -0.230 1.00 67.12 90 ASN A O 1
ATOM 696 N N . ARG A 1 91 ? 15.374 -12.838 -0.137 1.00 67.31 91 ARG A N 1
ATOM 697 C CA . ARG A 1 91 ? 15.473 -14.219 -0.625 1.00 67.31 91 ARG A CA 1
ATOM 698 C C . ARG A 1 91 ? 14.868 -14.422 -2.020 1.00 67.31 91 ARG A C 1
ATOM 700 O O . ARG A 1 91 ? 15.104 -15.470 -2.606 1.00 67.31 91 ARG A O 1
ATOM 707 N N . GLY A 1 92 ? 14.110 -13.456 -2.542 1.00 61.53 92 GLY A N 1
ATOM 708 C CA . GLY A 1 92 ? 13.571 -13.476 -3.900 1.00 61.53 92 GLY A CA 1
ATOM 709 C C . GLY A 1 92 ? 14.140 -12.298 -4.675 1.00 61.53 92 GLY A C 1
ATOM 710 O O . GLY A 1 92 ? 13.698 -11.171 -4.508 1.00 61.53 92 GLY A O 1
ATOM 711 N N . GLN A 1 93 ? 15.152 -12.536 -5.502 1.00 67.12 93 GLN A N 1
ATOM 712 C CA . GLN A 1 93 ? 15.670 -11.505 -6.398 1.00 67.12 93 GLN A CA 1
ATOM 713 C C . GLN A 1 93 ? 14.896 -11.594 -7.712 1.00 67.12 93 GLN A C 1
ATOM 715 O O . GLN A 1 93 ? 14.766 -12.682 -8.268 1.00 67.12 93 GLN A O 1
ATOM 720 N N . LEU A 1 94 ? 14.386 -10.461 -8.200 1.00 73.75 94 LEU A N 1
ATOM 721 C CA . LEU A 1 94 ? 13.766 -10.348 -9.520 1.00 73.75 94 LEU A CA 1
ATOM 722 C C . LEU A 1 94 ? 14.684 -9.503 -10.416 1.00 73.75 94 LEU A C 1
ATOM 724 O O . LEU A 1 94 ? 14.568 -8.273 -10.411 1.00 73.75 94 LEU A O 1
ATOM 728 N N . PRO A 1 95 ? 15.638 -10.120 -11.141 1.00 77.56 95 PRO A N 1
ATOM 729 C CA . PRO A 1 95 ? 16.482 -9.402 -12.087 1.00 77.56 95 PRO A CA 1
ATOM 730 C C . PRO A 1 95 ? 15.616 -8.629 -13.080 1.00 77.56 95 PRO A C 1
ATOM 732 O O . PRO A 1 95 ? 14.671 -9.175 -13.641 1.00 77.56 95 PRO A O 1
ATOM 735 N N . GLY A 1 96 ? 15.911 -7.348 -13.274 1.00 78.12 96 GLY A N 1
ATOM 736 C CA . GLY A 1 96 ? 15.126 -6.493 -14.164 1.00 78.12 96 GLY A CA 1
ATOM 737 C C . GLY A 1 96 ? 13.872 -5.869 -13.545 1.00 78.12 96 GLY A C 1
ATOM 738 O O . GLY A 1 96 ? 13.380 -4.881 -14.068 1.00 78.12 96 GLY A O 1
ATOM 739 N N . GLY A 1 97 ? 13.383 -6.368 -12.408 1.00 81.81 97 GLY A N 1
ATOM 740 C CA . GLY A 1 97 ? 12.121 -5.928 -11.806 1.00 81.81 97 GLY A CA 1
ATOM 741 C C . GLY A 1 97 ? 12.263 -4.838 -10.745 1.00 81.81 97 GLY A C 1
ATOM 742 O O . GLY A 1 97 ? 11.561 -4.893 -9.736 1.00 81.81 97 GLY A O 1
ATOM 743 N N . VAL A 1 98 ? 13.180 -3.880 -10.922 1.00 86.06 98 VAL A N 1
ATOM 744 C CA . VAL A 1 98 ? 13.522 -2.879 -9.891 1.00 86.06 98 VAL A CA 1
ATOM 745 C C . VAL A 1 98 ? 12.292 -2.118 -9.392 1.00 86.06 98 VAL A C 1
ATOM 747 O O . VAL A 1 98 ? 12.059 -2.067 -8.189 1.00 86.06 98 VAL A O 1
ATOM 750 N N . THR A 1 99 ? 11.444 -1.613 -10.288 1.00 88.06 99 THR A N 1
ATOM 751 C CA . THR A 1 99 ? 10.261 -0.823 -9.918 1.00 88.06 99 THR A CA 1
ATOM 752 C C . THR A 1 99 ? 9.221 -1.662 -9.192 1.00 88.06 99 THR A C 1
ATOM 754 O O . THR A 1 99 ? 8.652 -1.228 -8.189 1.00 88.06 99 THR A O 1
ATOM 757 N N . TYR A 1 100 ? 8.995 -2.890 -9.664 1.00 85.81 100 TYR A N 1
ATOM 758 C CA . TYR A 1 100 ? 8.077 -3.823 -9.023 1.00 85.81 100 TYR A CA 1
ATOM 759 C C . TYR A 1 100 ? 8.557 -4.178 -7.613 1.00 85.81 100 TYR A C 1
ATOM 761 O O . TYR A 1 100 ? 7.805 -4.01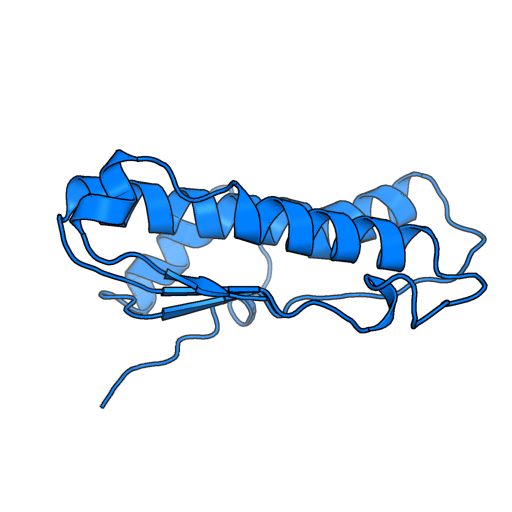2 -6.649 1.00 85.81 100 TYR A O 1
ATOM 769 N N . ALA A 1 101 ? 9.825 -4.574 -7.471 1.00 86.69 101 ALA A N 1
ATOM 770 C CA . ALA A 1 101 ? 10.434 -4.882 -6.184 1.00 86.69 101 ALA A CA 1
ATOM 771 C C . ALA A 1 101 ? 10.390 -3.675 -5.235 1.00 86.69 101 ALA A C 1
ATOM 773 O O . ALA A 1 101 ? 9.920 -3.813 -4.108 1.00 86.69 101 ALA A O 1
ATOM 774 N N . SER A 1 102 ? 10.765 -2.474 -5.693 1.00 88.25 102 SER A N 1
ATOM 775 C CA . SER A 1 102 ? 10.653 -1.238 -4.905 1.00 88.25 102 SER A CA 1
ATOM 776 C C . SER A 1 102 ? 9.220 -0.981 -4.440 1.00 88.25 102 SER A C 1
ATOM 778 O O . SER A 1 102 ? 9.003 -0.665 -3.270 1.00 88.25 102 SER A O 1
ATOM 780 N N . SER A 1 103 ? 8.231 -1.171 -5.318 1.00 88.69 103 SER A N 1
ATOM 781 C CA . SER A 1 103 ? 6.824 -0.978 -4.964 1.00 88.69 103 SER A CA 1
ATOM 782 C C . SER A 1 103 ? 6.348 -1.954 -3.880 1.00 88.69 103 SER A C 1
ATOM 784 O O . SER A 1 103 ? 5.643 -1.555 -2.952 1.00 88.69 103 SER A O 1
ATOM 786 N N . LYS A 1 104 ? 6.779 -3.220 -3.947 1.00 88.12 104 LYS A N 1
ATOM 787 C CA . LYS A 1 104 ? 6.352 -4.278 -3.028 1.00 88.12 104 LYS A CA 1
ATOM 788 C C . LYS A 1 104 ? 7.128 -4.248 -1.697 1.00 88.12 104 LYS A C 1
ATOM 790 O O . LYS A 1 104 ? 6.535 -4.473 -0.645 1.00 88.12 104 LYS A O 1
ATOM 795 N N . VAL A 1 105 ? 8.400 -3.834 -1.692 1.00 89.31 105 VAL A N 1
ATOM 796 C CA . VAL A 1 105 ? 9.132 -3.470 -0.457 1.00 89.31 105 VAL A CA 1
ATOM 797 C C . VAL A 1 105 ? 8.476 -2.270 0.232 1.00 89.31 105 VAL A C 1
ATOM 799 O O . VAL A 1 105 ? 8.331 -2.250 1.460 1.00 89.31 105 VAL A O 1
ATOM 802 N N . GLY A 1 106 ? 8.044 -1.279 -0.553 1.00 89.06 106 GLY A N 1
ATOM 803 C CA . GLY A 1 106 ? 7.269 -0.141 -0.063 1.00 89.06 106 GLY A CA 1
ATOM 804 C C . GLY A 1 106 ? 5.975 -0.583 0.619 1.00 89.06 106 GLY A C 1
ATOM 805 O O . GLY A 1 106 ? 5.686 -0.121 1.722 1.00 89.06 106 GLY A O 1
ATOM 806 N N . LEU A 1 107 ? 5.248 -1.535 0.024 1.00 87.25 107 LEU A N 1
ATOM 807 C CA . LEU A 1 107 ? 4.052 -2.126 0.628 1.00 87.25 107 LEU A CA 1
ATOM 808 C C . LEU A 1 107 ? 4.351 -2.834 1.953 1.00 87.25 107 LEU A C 1
ATOM 810 O O . LEU A 1 107 ? 3.663 -2.564 2.931 1.00 87.25 107 LEU A O 1
ATOM 814 N N . ASN A 1 108 ? 5.409 -3.647 2.036 1.00 88.38 108 ASN A N 1
ATOM 815 C CA . ASN A 1 108 ? 5.791 -4.316 3.293 1.00 88.38 108 ASN A CA 1
ATOM 816 C C . ASN A 1 108 ? 6.111 -3.315 4.400 1.00 88.38 108 ASN A C 1
ATOM 818 O O . ASN A 1 108 ? 5.778 -3.514 5.568 1.00 88.38 108 ASN A O 1
ATOM 822 N N . THR A 1 109 ? 6.790 -2.228 4.036 1.00 89.62 109 THR A N 1
ATOM 823 C CA . THR A 1 109 ? 7.098 -1.152 4.979 1.00 89.62 109 THR A CA 1
ATOM 824 C C . THR A 1 109 ? 5.812 -0.470 5.426 1.00 89.62 109 THR A C 1
ATOM 826 O O . THR A 1 109 ? 5.598 -0.308 6.624 1.00 89.62 109 THR A O 1
ATOM 829 N N . MET A 1 110 ? 4.921 -0.149 4.484 1.00 88.69 110 MET A N 1
ATOM 830 C CA . MET A 1 110 ? 3.615 0.441 4.762 1.00 88.69 110 MET A CA 1
ATOM 831 C C . MET A 1 110 ? 2.789 -0.430 5.715 1.00 88.69 110 MET A C 1
ATOM 833 O O . MET A 1 110 ? 2.286 0.098 6.702 1.00 88.69 110 MET A O 1
ATOM 837 N N . THR A 1 111 ? 2.705 -1.746 5.493 1.00 84.88 111 THR A N 1
ATOM 838 C CA . THR A 1 111 ? 1.995 -2.689 6.377 1.00 84.88 111 THR A CA 1
ATOM 839 C C . THR A 1 111 ? 2.414 -2.530 7.836 1.00 84.88 111 THR A C 1
ATOM 841 O O . THR A 1 111 ? 1.565 -2.467 8.724 1.00 84.88 111 THR A O 1
ATOM 844 N N . LYS A 1 112 ? 3.721 -2.403 8.080 1.00 84.19 112 LYS A N 1
ATOM 845 C CA . LYS A 1 112 ? 4.297 -2.326 9.428 1.00 84.19 112 LYS A CA 1
ATOM 846 C C . LYS A 1 112 ? 4.062 -0.987 10.119 1.00 84.19 112 LYS A C 1
ATOM 848 O O . LYS A 1 112 ? 4.038 -0.948 11.344 1.00 84.19 112 LYS A O 1
ATOM 853 N N . VAL A 1 113 ? 3.939 0.101 9.358 1.00 87.62 113 VAL A N 1
ATOM 854 C CA . VAL A 1 113 ? 3.976 1.470 9.911 1.00 87.62 113 VAL A CA 1
ATOM 855 C C . VAL A 1 113 ? 2.674 2.251 9.745 1.00 87.62 113 VAL A C 1
ATOM 857 O O . VAL A 1 113 ? 2.547 3.333 10.307 1.00 87.62 113 VAL A O 1
ATOM 860 N N . ILE A 1 114 ? 1.700 1.735 8.989 1.00 82.31 114 ILE A N 1
ATOM 861 C CA . ILE A 1 114 ? 0.425 2.431 8.757 1.00 82.31 114 ILE A CA 1
ATOM 862 C C . ILE A 1 114 ? -0.507 2.413 9.977 1.00 82.31 114 ILE A C 1
ATOM 864 O O . ILE A 1 114 ? -1.413 3.242 10.073 1.00 82.31 114 ILE A O 1
ATOM 868 N N . ILE A 1 115 ? -0.293 1.484 10.913 1.00 79.31 115 ILE A N 1
ATOM 869 C CA . ILE A 1 115 ? -1.057 1.401 12.160 1.00 79.31 115 ILE A CA 1
ATOM 870 C C . ILE A 1 115 ? -0.569 2.498 13.113 1.00 79.31 115 ILE A C 1
ATOM 872 O O . ILE A 1 115 ? 0.592 2.503 13.518 1.00 79.31 115 ILE A O 1
ATOM 876 N N . SER A 1 116 ? -1.461 3.409 13.511 1.00 76.12 116 SER A N 1
ATOM 877 C CA . SER A 1 116 ? -1.188 4.364 14.592 1.00 76.12 116 SER A CA 1
ATOM 878 C C . SER A 1 116 ? -1.567 3.785 15.960 1.00 76.12 116 SER A C 1
ATOM 880 O O . SER A 1 116 ? -2.371 2.855 16.052 1.00 76.12 116 SER A O 1
ATOM 882 N N . PHE A 1 117 ? -1.031 4.363 17.041 1.00 74.50 117 PHE A N 1
ATOM 883 C CA . PHE A 1 117 ? -1.337 3.940 18.416 1.00 74.50 117 PHE A CA 1
ATOM 884 C C . PHE A 1 117 ? -2.844 3.873 18.706 1.00 74.50 117 PHE A C 1
ATOM 886 O O . PHE A 1 117 ? -3.307 2.907 19.312 1.00 74.50 117 PHE A O 1
ATOM 893 N N . ASP A 1 118 ? -3.618 4.838 18.207 1.00 70.12 118 ASP A N 1
ATOM 894 C CA . ASP A 1 118 ? -5.070 4.890 18.406 1.00 70.12 118 ASP A CA 1
ATOM 895 C C . ASP A 1 118 ? -5.798 3.682 17.799 1.00 70.12 118 ASP A C 1
ATOM 897 O O . ASP A 1 118 ? -6.852 3.284 18.288 1.00 70.12 118 ASP A O 1
ATOM 901 N N . MET A 1 119 ? -5.246 3.072 16.745 1.00 73.12 119 MET A N 1
ATOM 902 C CA . MET A 1 119 ? -5.847 1.919 16.067 1.00 73.12 119 MET A CA 1
ATOM 903 C C . MET A 1 119 ? -5.599 0.601 16.808 1.00 73.12 119 MET A C 1
ATOM 905 O O . MET A 1 119 ? -6.416 -0.318 16.711 1.00 73.12 119 MET A O 1
ATOM 909 N N . ILE A 1 120 ? -4.514 0.513 17.586 1.00 71.31 120 ILE A N 1
ATOM 910 C CA . ILE A 1 120 ? -4.182 -0.675 18.390 1.00 71.31 120 ILE A CA 1
ATOM 911 C C . ILE A 1 120 ? -5.279 -0.929 19.433 1.00 71.31 120 ILE A C 1
ATOM 913 O O . ILE A 1 120 ? -5.674 -2.074 19.655 1.00 71.31 120 ILE A O 1
ATOM 917 N N . LEU A 1 121 ? -5.838 0.142 20.010 1.00 72.94 121 LEU A N 1
ATOM 918 C CA . LEU A 1 121 ? -6.925 0.073 20.995 1.00 72.94 121 LEU A CA 1
ATOM 919 C C . LEU A 1 121 ? -8.193 -0.592 20.447 1.00 72.94 121 LEU A C 1
ATOM 921 O O . LEU A 1 121 ? -8.979 -1.145 21.214 1.00 72.94 121 LEU A O 1
ATOM 925 N N . TYR A 1 122 ? -8.380 -0.563 19.128 1.00 74.81 122 TYR A N 1
ATOM 926 C CA . TYR A 1 122 ? -9.550 -1.119 18.461 1.00 74.81 122 TYR A CA 1
ATOM 927 C C . TYR A 1 122 ? -9.267 -2.463 17.785 1.00 74.81 122 TYR A C 1
ATOM 929 O O . TYR A 1 122 ? -10.056 -2.878 16.951 1.00 74.81 122 TYR A O 1
ATOM 937 N N . GLN A 1 123 ? -8.177 -3.165 18.127 1.00 69.62 123 GLN A N 1
ATOM 938 C CA . GLN A 1 123 ? -7.816 -4.467 17.536 1.00 69.62 123 GLN A CA 1
ATOM 939 C C . GLN A 1 123 ? -7.669 -4.427 16.003 1.00 69.62 123 GLN A C 1
ATOM 941 O O . GLN A 1 123 ? -7.994 -5.390 15.304 1.00 69.62 123 GLN A O 1
ATOM 946 N N . PHE A 1 124 ? -7.193 -3.300 15.465 1.00 72.50 124 PHE A N 1
ATOM 947 C CA . PHE A 1 124 ? -6.872 -3.205 14.048 1.00 72.50 124 PHE A CA 1
ATOM 948 C C . PHE A 1 124 ? -5.615 -4.014 13.723 1.00 72.50 124 PHE A C 1
ATOM 950 O O . PHE A 1 124 ? -4.590 -3.852 14.383 1.00 72.50 124 PHE A O 1
ATOM 957 N N . ASN A 1 125 ? -5.683 -4.854 12.689 1.00 73.06 125 ASN A N 1
ATOM 958 C CA . ASN A 1 125 ? -4.557 -5.684 12.260 1.00 73.06 125 ASN A CA 1
ATOM 959 C C . ASN A 1 125 ? -4.179 -5.389 10.805 1.00 73.06 125 ASN A C 1
ATOM 961 O O . ASN A 1 125 ? -5.054 -5.269 9.947 1.00 73.06 125 ASN A O 1
ATOM 965 N N . CYS A 1 126 ? -2.880 -5.315 10.520 1.00 73.06 126 CYS A N 1
ATOM 966 C CA . CYS A 1 126 ? -2.349 -5.137 9.171 1.00 73.06 126 CYS A CA 1
ATOM 967 C C . CYS A 1 126 ? -1.387 -6.286 8.851 1.00 73.06 126 CYS A C 1
ATOM 969 O O . CYS A 1 126 ? -0.490 -6.562 9.648 1.00 73.06 126 CYS A O 1
ATOM 971 N N . PHE A 1 127 ? -1.589 -6.949 7.715 1.00 75.19 127 PHE A N 1
ATOM 972 C CA . PHE A 1 127 ? -0.811 -8.108 7.265 1.00 75.19 127 PHE A CA 1
ATOM 973 C C . PHE A 1 127 ? -0.277 -7.888 5.843 1.00 75.19 127 PHE A C 1
ATOM 975 O O . PHE A 1 127 ? -0.886 -7.135 5.078 1.00 75.19 127 PHE A O 1
ATOM 982 N N . ASP A 1 128 ? 0.848 -8.524 5.506 1.00 70.44 128 ASP A N 1
ATOM 983 C CA . ASP A 1 128 ? 1.432 -8.611 4.158 1.00 70.44 128 ASP A CA 1
ATOM 984 C C . ASP A 1 128 ? 1.695 -10.058 3.715 1.00 70.44 128 ASP A C 1
ATOM 986 O O . ASP A 1 128 ? 1.850 -10.924 4.610 1.00 70.44 128 ASP A O 1
#

Radius of gyration: 15.27 Å; Cα contacts (8 Å, |Δi|>4): 182; chains: 1; bounding box: 38×26×40 Å

Foldseek 3Di:
DAPADALVPPPDPPDPCSLVVSCVVPPDHQEYEADFADFDFLDDDPVVLVVRLCGQAVVLLRNLLVVQVVCLVVLAEHEYERDADPCCPPNDPDVRRVSRNVSRVNSVVCQVPVDDPSNVSNNYHGYD

Solvent-accessible surface area (backbone atoms only — not comparable to full-atom values): 7282 Å² total; per-residue (Å²): 137,81,66,77,48,62,66,73,72,64,74,74,73,84,52,99,54,52,66,54,54,49,37,74,74,60,57,82,75,52,36,43,47,42,65,60,73,61,78,57,71,64,89,58,56,73,66,56,48,49,48,38,34,40,49,36,29,50,48,44,49,54,48,47,52,52,54,52,53,47,31,60,75,67,65,48,55,37,38,41,36,40,65,60,53,61,46,44,38,102,84,28,85,54,88,51,26,61,64,38,28,52,20,27,37,49,40,53,53,43,41,74,60,70,70,51,78,77,38,56,80,32,63,47,46,62,42,100

Nearest PDB structures (foldseek):
  7e6o-assembly1_B  TM=8.540E-01  e=2.304E-06  Paracoccus denitrificans PD1222
  7e6o-assembly1_A  TM=8.543E-01  e=3.596E-06  Paracoccus denitrificans PD1222
  4cqm-assembly1_I  TM=8.547E-01  e=4.638E-06  Homo sapiens
  3r1i-assembly1_B-2  TM=8.380E-01  e=1.188E-04  Mycobacterium marinum M
  3r1i-assembly1_A-2  TM=8.443E-01  e=2.549E-04  Mycobacterium marinum M